Protein AF-A0A832V0C2-F1 (afdb_monomer)

Radius of gyration: 22.29 Å; Cα contacts (8 Å, |Δi|>4): 57; chains: 1; bounding box: 31×49×46 Å

Foldseek 3Di:
DPDDCPVVVVVVVPDDDDDDDDDDPPPPPPPPVFAEDACDPQFPGHDPSGPDYPVPGHHDD

Sequence (61 aa):
MHPRPFLLLLAVLMIPLAGCLNDDETNNTEEKELVKGCMDMDATNYDSTAEIDDGSCEYPP

Structure (mmCIF, N/CA/C/O backbone):
data_AF-A0A832V0C2-F1
#
_entry.id   AF-A0A832V0C2-F1
#
loop_
_atom_site.group_PDB
_atom_site.id
_atom_site.type_symbol
_atom_site.label_atom_id
_atom_site.label_alt_id
_atom_site.label_comp_id
_atom_site.label_asym_id
_atom_site.label_entity_id
_atom_site.label_seq_id
_atom_site.pdbx_PDB_ins_code
_atom_site.Cartn_x
_atom_site.Cartn_y
_atom_site.Cartn_z
_atom_site.occupancy
_atom_site.B_iso_or_equiv
_atom_site.auth_seq_id
_atom_site.auth_comp_id
_atom_site.auth_asym_id
_atom_site.auth_atom_id
_atom_site.pdbx_PDB_model_num
ATOM 1 N N . MET A 1 1 ? -3.611 -30.514 -3.957 1.00 40.88 1 MET A N 1
ATOM 2 C CA . MET A 1 1 ? -3.515 -31.253 -5.234 1.00 40.88 1 MET A CA 1
ATOM 3 C C . MET A 1 1 ? -2.446 -30.601 -6.106 1.00 40.88 1 MET A C 1
ATOM 5 O O . MET A 1 1 ? -2.710 -29.557 -6.671 1.00 40.88 1 MET A O 1
ATOM 9 N N . HIS A 1 2 ? -1.251 -31.187 -6.171 1.00 43.78 2 HIS A N 1
ATOM 10 C CA . HIS A 1 2 ? -0.231 -30.935 -7.201 1.00 43.78 2 HIS A CA 1
ATOM 11 C C . HIS A 1 2 ? -0.022 -32.291 -7.911 1.00 43.78 2 HIS A C 1
ATOM 13 O O . HIS A 1 2 ? 0.111 -33.297 -7.200 1.00 43.78 2 HIS A O 1
ATOM 19 N N . PRO A 1 3 ? -0.116 -32.396 -9.251 1.00 46.53 3 PRO A N 1
ATOM 20 C CA . PRO A 1 3 ? -0.162 -33.685 -9.941 1.00 46.53 3 PRO A CA 1
ATOM 21 C C . PRO A 1 3 ? 1.201 -34.392 -9.897 1.00 46.53 3 PRO A C 1
ATOM 23 O O . PRO A 1 3 ? 2.255 -33.772 -9.970 1.00 46.53 3 PRO A O 1
ATOM 26 N N . ARG A 1 4 ? 1.158 -35.713 -9.697 1.00 51.34 4 ARG A N 1
ATOM 27 C CA . ARG A 1 4 ? 2.292 -36.558 -9.297 1.00 51.34 4 ARG A CA 1
ATOM 28 C C . ARG A 1 4 ? 3.326 -36.778 -10.424 1.00 51.34 4 ARG A C 1
ATOM 30 O O . ARG A 1 4 ? 2.936 -36.968 -11.573 1.00 51.34 4 ARG A O 1
ATOM 37 N N . PRO A 1 5 ? 4.624 -36.896 -10.077 1.00 54.44 5 PRO A N 1
ATOM 38 C CA . PRO A 1 5 ? 5.795 -36.842 -10.972 1.00 54.44 5 PRO A CA 1
ATOM 39 C C . PRO A 1 5 ? 5.990 -38.056 -11.899 1.00 54.44 5 PRO A C 1
ATOM 41 O O . PRO A 1 5 ? 6.985 -38.144 -12.611 1.00 54.44 5 PRO A O 1
ATOM 44 N N . PHE A 1 6 ? 5.066 -39.017 -11.904 1.00 53.88 6 PHE A N 1
ATOM 45 C CA . PHE A 1 6 ? 5.261 -40.278 -12.622 1.00 53.88 6 PHE A CA 1
ATOM 46 C C . PHE A 1 6 ? 5.088 -40.140 -14.143 1.00 53.88 6 PHE A C 1
ATOM 48 O O . PHE A 1 6 ? 5.701 -40.881 -14.904 1.00 53.88 6 PHE A O 1
ATOM 55 N N . LEU A 1 7 ? 4.305 -39.157 -14.601 1.00 51.94 7 LEU A N 1
ATOM 56 C CA . LEU A 1 7 ? 4.115 -38.893 -16.032 1.00 51.94 7 LEU A CA 1
ATOM 57 C C . LEU A 1 7 ? 5.317 -38.158 -16.662 1.00 51.94 7 LEU A C 1
ATOM 59 O O . LEU A 1 7 ? 5.540 -38.264 -17.864 1.00 51.94 7 LEU A O 1
ATOM 63 N N . LEU A 1 8 ? 6.109 -37.454 -15.842 1.00 51.16 8 LEU A N 1
ATOM 64 C CA . LEU A 1 8 ? 7.316 -36.734 -16.266 1.00 51.16 8 LEU A CA 1
ATOM 65 C C . LEU A 1 8 ? 8.461 -37.690 -16.633 1.00 51.16 8 LEU A C 1
ATOM 67 O O . LEU A 1 8 ? 9.261 -37.367 -17.501 1.00 51.16 8 LEU A O 1
ATOM 71 N N . LEU A 1 9 ? 8.499 -38.896 -16.049 1.00 53.91 9 LEU A N 1
ATOM 72 C CA . LEU A 1 9 ? 9.520 -39.915 -16.338 1.00 53.91 9 LEU A CA 1
ATOM 73 C C . LEU A 1 9 ? 9.508 -40.401 -17.797 1.00 53.91 9 LEU A C 1
ATOM 75 O O . LEU A 1 9 ? 10.554 -40.772 -18.321 1.00 53.91 9 LEU A O 1
ATOM 79 N N . LEU A 1 10 ? 8.351 -40.389 -18.467 1.00 54.88 10 LEU A N 1
ATOM 80 C CA . LEU A 1 10 ? 8.235 -40.842 -19.859 1.00 54.88 10 LEU A CA 1
ATOM 81 C C . LEU A 1 10 ? 8.654 -39.769 -20.876 1.00 54.88 10 LEU A C 1
ATOM 83 O O . LEU A 1 10 ? 9.044 -40.111 -21.989 1.00 54.88 10 LEU A O 1
ATOM 87 N N . ALA A 1 11 ? 8.614 -38.487 -20.501 1.00 57.56 11 ALA A N 1
ATOM 88 C CA . ALA A 1 11 ? 8.937 -37.377 -21.400 1.00 57.56 11 ALA A C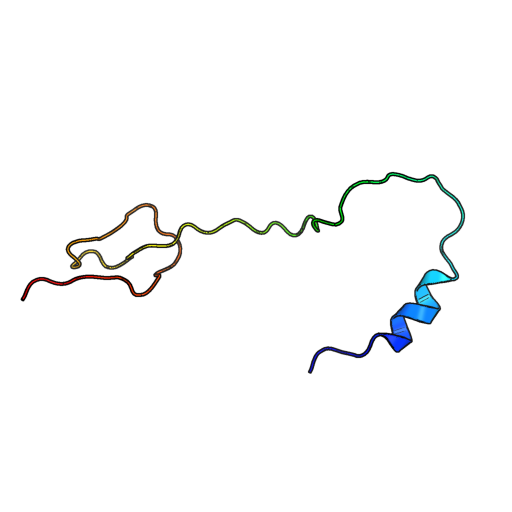A 1
ATOM 89 C C . ALA A 1 11 ? 10.453 -37.148 -21.572 1.00 57.56 11 ALA A C 1
ATOM 91 O O . ALA A 1 11 ? 10.881 -36.589 -22.578 1.00 57.56 11 ALA A O 1
ATOM 92 N N . VAL A 1 12 ? 11.275 -37.617 -20.627 1.00 60.28 12 VAL A N 1
ATOM 93 C CA . VAL A 1 12 ? 12.736 -37.395 -20.609 1.00 60.28 12 VAL A CA 1
ATOM 94 C C . VAL A 1 12 ? 13.497 -38.352 -21.547 1.00 60.28 12 VAL A C 1
ATOM 96 O O . VAL A 1 12 ? 14.639 -38.093 -21.910 1.00 60.28 12 VAL A O 1
ATOM 99 N N . LEU A 1 13 ? 12.868 -39.438 -22.012 1.00 63.25 13 LEU A N 1
ATOM 100 C CA . LEU A 1 13 ? 13.503 -40.458 -22.864 1.00 63.25 13 LEU A CA 1
ATOM 101 C C . LEU A 1 13 ? 13.656 -40.054 -24.34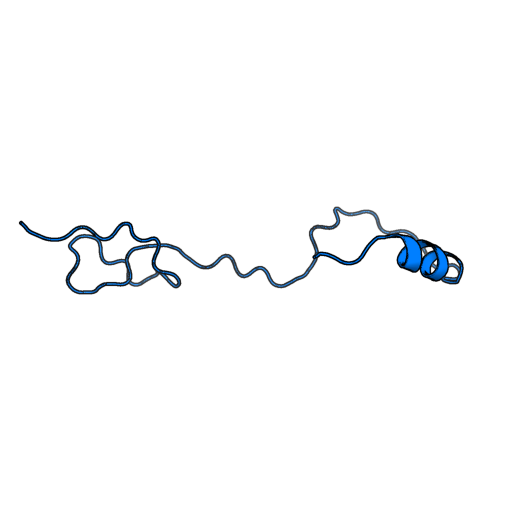8 1.00 63.25 13 LEU A C 1
ATOM 103 O O . LEU A 1 13 ? 14.309 -40.775 -25.097 1.00 63.25 13 LEU A O 1
ATOM 107 N N . MET A 1 14 ? 13.071 -38.930 -24.783 1.00 67.50 14 MET A N 1
ATOM 108 C CA . MET A 1 14 ? 12.935 -38.583 -26.211 1.00 67.50 14 MET A CA 1
ATOM 109 C C . MET A 1 14 ? 13.620 -37.273 -26.636 1.00 67.50 14 MET A C 1
ATOM 111 O O . MET A 1 14 ? 13.321 -36.778 -27.719 1.00 67.50 14 MET A O 1
ATOM 115 N N . ILE A 1 15 ? 14.534 -36.699 -25.847 1.00 69.88 15 ILE A N 1
ATOM 116 C CA . ILE A 1 15 ? 15.261 -35.476 -26.247 1.00 69.88 15 ILE A CA 1
ATOM 117 C C . ILE A 1 15 ? 16.641 -35.868 -26.816 1.00 69.88 15 ILE A C 1
ATOM 119 O O . ILE A 1 15 ? 17.523 -36.250 -26.044 1.00 69.88 15 ILE A O 1
ATOM 123 N N . PRO A 1 16 ? 16.860 -35.825 -28.150 1.00 52.69 16 PRO A N 1
ATOM 124 C CA . PRO A 1 16 ? 18.138 -36.183 -28.745 1.00 52.69 16 PRO A CA 1
ATOM 125 C C . PRO A 1 16 ? 19.115 -35.003 -28.674 1.00 52.69 16 PRO A C 1
ATOM 127 O O . PRO A 1 16 ? 18.821 -33.903 -29.125 1.00 52.69 16 PRO A O 1
ATOM 130 N N . LEU A 1 17 ? 20.294 -35.288 -28.122 1.00 64.62 17 LEU A N 1
ATOM 131 C CA . LEU A 1 17 ? 21.600 -34.682 -28.397 1.00 64.62 17 LEU A CA 1
ATOM 132 C C . LEU A 1 17 ? 21.619 -33.226 -28.915 1.00 64.62 17 LEU A C 1
ATOM 134 O O . LEU A 1 17 ? 21.745 -32.992 -30.116 1.00 64.62 17 LEU A O 1
ATOM 138 N N . ALA A 1 18 ? 21.707 -32.266 -27.993 1.00 56.38 18 ALA A N 1
ATOM 139 C CA . ALA A 1 18 ? 22.549 -31.080 -28.162 1.00 56.38 18 ALA A CA 1
ATOM 140 C C . ALA A 1 18 ? 22.927 -30.486 -26.788 1.00 56.38 18 ALA A C 1
ATOM 142 O O . ALA A 1 18 ? 22.076 -29.943 -26.101 1.00 56.38 18 ALA A O 1
ATOM 143 N N . GLY A 1 19 ? 24.206 -30.635 -26.415 1.00 54.41 19 GLY A N 1
ATOM 144 C CA . GLY A 1 19 ? 25.041 -29.684 -25.656 1.00 54.41 19 GLY A CA 1
ATOM 145 C C . GLY A 1 19 ? 24.550 -29.064 -24.335 1.00 54.41 19 GLY A C 1
ATOM 146 O O . GLY A 1 19 ? 23.645 -28.244 -24.321 1.00 54.41 19 GLY A O 1
ATOM 147 N N . CYS A 1 20 ? 25.281 -29.350 -23.252 1.00 65.25 20 CYS A N 1
ATOM 148 C CA . CYS A 1 20 ? 25.193 -28.725 -21.929 1.00 65.25 20 CYS A CA 1
ATOM 149 C C . CYS A 1 20 ? 25.318 -27.185 -21.924 1.00 65.25 20 CYS A C 1
ATOM 151 O O . CYS A 1 20 ? 26.288 -26.655 -22.466 1.00 65.25 20 CYS A O 1
ATOM 153 N N . LEU A 1 21 ? 24.470 -26.512 -21.138 1.00 58.56 21 LEU A N 1
ATOM 154 C CA . LEU A 1 21 ? 24.877 -25.390 -20.287 1.00 58.56 21 LEU A CA 1
ATOM 155 C C . LEU A 1 21 ? 24.401 -25.678 -18.860 1.00 58.56 21 LEU A C 1
ATOM 157 O O . LEU A 1 21 ? 23.231 -25.974 -18.630 1.00 58.56 21 LEU A O 1
ATOM 161 N N . ASN A 1 22 ? 25.357 -25.647 -17.936 1.00 66.12 22 ASN A N 1
ATOM 162 C CA . ASN A 1 22 ? 25.093 -25.409 -16.526 1.00 66.12 22 ASN A CA 1
ATOM 163 C C . ASN A 1 22 ? 24.607 -23.966 -16.403 1.00 66.12 22 ASN A C 1
ATOM 165 O O . ASN A 1 22 ? 25.184 -23.118 -17.072 1.00 66.12 22 ASN A O 1
ATOM 169 N N . ASP A 1 23 ? 23.599 -23.724 -15.579 1.00 52.84 23 ASP A N 1
ATOM 170 C CA . ASP A 1 23 ? 23.519 -22.653 -14.583 1.00 52.84 23 ASP A CA 1
ATOM 171 C C . ASP A 1 23 ? 22.176 -22.849 -13.864 1.00 52.84 23 ASP A C 1
ATOM 173 O O . ASP A 1 23 ? 21.181 -23.190 -14.500 1.00 52.84 23 ASP A O 1
ATOM 177 N N . ASP A 1 24 ? 22.207 -22.753 -12.535 1.00 64.62 24 ASP A N 1
ATOM 178 C CA . ASP A 1 24 ? 21.084 -22.718 -11.592 1.00 64.62 24 ASP A CA 1
ATOM 179 C C . ASP A 1 24 ? 19.696 -22.556 -12.247 1.00 64.62 24 ASP A C 1
ATOM 181 O O . ASP A 1 24 ? 19.414 -21.525 -12.860 1.00 64.62 24 ASP A O 1
ATOM 185 N N . GLU A 1 25 ? 18.796 -23.536 -12.085 1.00 64.56 25 GLU A N 1
ATOM 186 C CA . GLU A 1 25 ? 17.384 -23.373 -12.458 1.00 64.56 25 GLU A CA 1
ATOM 187 C C . GLU A 1 25 ? 16.680 -22.403 -11.490 1.00 64.56 25 GLU A C 1
ATOM 189 O O . GLU A 1 25 ? 15.714 -22.745 -10.810 1.00 64.56 25 GLU 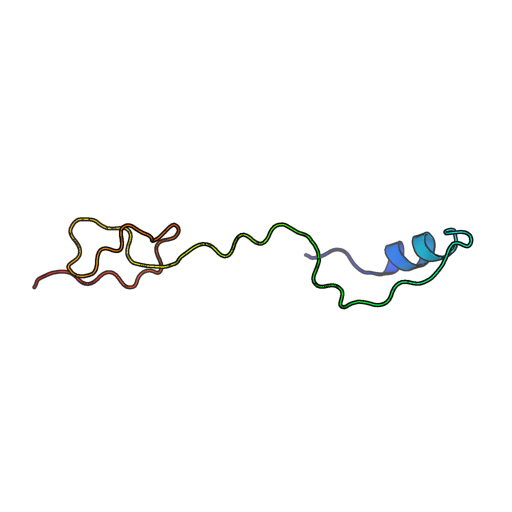A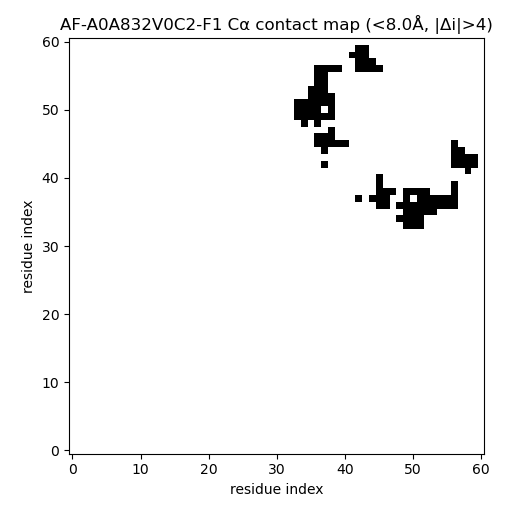 O 1
ATOM 194 N N . THR A 1 26 ? 17.109 -21.144 -11.455 1.00 60.25 26 THR A N 1
ATOM 195 C CA . THR A 1 26 ? 16.187 -20.048 -11.169 1.00 60.25 26 THR A CA 1
ATOM 196 C C . THR A 1 26 ? 15.432 -19.786 -12.462 1.00 60.25 26 THR A C 1
ATOM 198 O O . THR A 1 26 ? 15.777 -18.954 -13.296 1.00 60.25 26 THR A O 1
ATOM 201 N N . ASN A 1 27 ? 14.442 -20.654 -12.668 1.00 60.38 27 ASN A N 1
ATOM 202 C CA . ASN A 1 27 ? 13.282 -20.469 -13.519 1.00 60.38 27 ASN A CA 1
ATOM 203 C C . ASN A 1 27 ? 13.105 -18.997 -13.932 1.00 60.38 27 ASN A C 1
ATOM 205 O O . ASN A 1 27 ? 12.707 -18.172 -13.113 1.00 60.38 27 ASN A O 1
ATOM 209 N N . ASN A 1 28 ? 13.345 -18.687 -15.208 1.00 61.75 28 ASN A N 1
ATOM 210 C CA . ASN A 1 28 ? 12.835 -17.472 -15.844 1.00 61.75 28 AS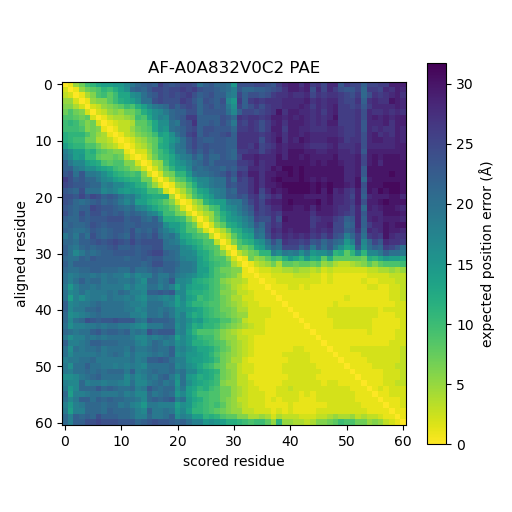N A CA 1
ATOM 211 C C . ASN A 1 28 ? 11.301 -17.580 -15.985 1.00 61.75 28 ASN A C 1
ATOM 213 O O . ASN A 1 28 ? 10.735 -17.616 -17.073 1.00 61.75 28 ASN A O 1
ATOM 217 N N . THR A 1 29 ? 10.617 -17.679 -14.853 1.00 59.28 29 THR A N 1
ATOM 218 C CA . THR A 1 29 ? 9.293 -17.108 -14.687 1.00 59.28 29 THR A CA 1
ATOM 219 C C . THR A 1 29 ? 9.597 -15.704 -14.219 1.00 59.28 29 THR A C 1
ATOM 221 O O . THR A 1 29 ? 10.372 -15.552 -13.282 1.00 59.28 29 THR A O 1
ATOM 224 N N . GLU A 1 30 ? 9.073 -14.691 -14.898 1.00 64.88 30 GLU A N 1
ATOM 225 C CA . GLU A 1 30 ? 9.181 -13.299 -14.468 1.00 64.88 30 GLU A CA 1
ATOM 226 C C . GLU A 1 30 ? 8.527 -13.148 -13.080 1.00 64.88 30 GLU A C 1
ATOM 228 O O . GLU A 1 30 ? 7.380 -12.730 -12.944 1.00 64.88 30 GLU A O 1
ATOM 233 N N . GLU A 1 31 ? 9.233 -13.543 -12.023 1.00 61.41 31 GLU A N 1
ATOM 234 C CA . GLU A 1 31 ? 8.912 -13.226 -10.644 1.00 61.41 31 GLU A CA 1
ATOM 235 C C . GLU A 1 31 ? 9.316 -11.771 -10.472 1.00 61.41 31 GLU A C 1
ATOM 237 O O . GLU A 1 31 ? 10.398 -11.435 -9.997 1.00 61.41 31 GLU A O 1
ATOM 242 N N . LYS A 1 32 ? 8.465 -10.877 -10.974 1.00 75.38 32 LYS A N 1
ATOM 243 C CA . LYS A 1 32 ? 8.546 -9.478 -10.596 1.00 75.38 32 LYS A CA 1
ATOM 244 C C . LYS A 1 32 ? 8.408 -9.449 -9.077 1.00 75.38 32 LYS A C 1
ATOM 246 O O . LYS A 1 32 ? 7.325 -9.718 -8.558 1.00 75.38 32 LYS A O 1
ATOM 251 N N . GLU A 1 33 ? 9.503 -9.159 -8.384 1.00 81.44 33 GLU A N 1
ATOM 252 C CA . GLU A 1 33 ? 9.473 -8.900 -6.952 1.00 81.44 33 GLU A CA 1
ATOM 253 C C . GLU A 1 33 ? 8.616 -7.648 -6.744 1.00 81.44 33 GLU A C 1
ATOM 255 O O . GLU A 1 33 ? 9.027 -6.532 -7.061 1.00 81.44 33 GLU A O 1
ATOM 260 N N . LEU A 1 34 ? 7.369 -7.858 -6.324 1.00 88.94 34 LEU A N 1
ATOM 261 C CA . LEU A 1 34 ? 6.426 -6.778 -6.075 1.00 88.94 34 LEU A CA 1
ATOM 262 C C . LEU A 1 34 ? 6.803 -6.098 -4.763 1.00 88.94 34 LEU A C 1
ATOM 264 O O . LEU A 1 34 ? 6.951 -6.765 -3.733 1.00 88.94 34 LEU A O 1
ATOM 268 N N . VAL A 1 35 ? 6.933 -4.774 -4.803 1.00 94.06 35 VAL A N 1
ATOM 269 C CA . VAL A 1 35 ? 7.248 -3.978 -3.613 1.00 94.06 35 VAL A CA 1
ATOM 270 C C . VAL A 1 35 ? 6.075 -4.068 -2.634 1.00 94.06 35 VAL A C 1
ATOM 272 O O . VAL A 1 35 ? 4.922 -3.862 -3.013 1.00 94.06 35 VAL A O 1
ATOM 275 N N . LYS A 1 36 ? 6.359 -4.408 -1.376 1.00 95.81 36 LYS A N 1
ATOM 276 C CA . LYS A 1 36 ? 5.363 -4.576 -0.310 1.00 95.81 36 LYS A CA 1
ATOM 277 C C . LYS A 1 36 ? 5.423 -3.410 0.670 1.00 95.81 36 LYS A C 1
ATOM 279 O O . LYS A 1 36 ? 6.517 -3.037 1.082 1.00 95.81 36 LYS A O 1
ATOM 284 N N . GLY A 1 37 ? 4.263 -2.894 1.057 1.00 97.06 37 GLY A N 1
ATOM 285 C CA . GLY A 1 37 ? 4.120 -1.814 2.034 1.00 97.06 37 GLY A CA 1
ATOM 286 C C . GLY A 1 37 ? 2.660 -1.384 2.172 1.00 97.06 37 GLY A C 1
ATOM 287 O O . GLY A 1 37 ? 1.798 -1.903 1.464 1.00 97.06 37 GLY A O 1
ATOM 288 N N . CYS A 1 38 ? 2.363 -0.436 3.062 1.00 98.38 38 CYS A N 1
ATOM 289 C CA . CYS A 1 38 ? 0.990 0.025 3.269 1.00 98.38 38 CYS A CA 1
ATOM 290 C C . CYS A 1 38 ? 0.468 0.808 2.051 1.00 98.38 38 CYS A C 1
ATOM 292 O O . CYS A 1 38 ? 1.020 1.847 1.688 1.00 98.38 38 CYS A O 1
ATOM 294 N N . MET A 1 39 ? -0.632 0.342 1.450 1.00 97.88 39 MET A N 1
ATOM 295 C CA . MET A 1 39 ? -1.267 1.002 0.297 1.00 97.88 39 MET A CA 1
ATOM 296 C C . MET A 1 39 ? -2.394 1.979 0.682 1.00 97.88 39 MET A C 1
ATOM 298 O O . MET A 1 39 ? -2.987 2.603 -0.201 1.00 97.88 39 MET A O 1
ATOM 302 N N . ASP A 1 40 ? -2.711 2.116 1.974 1.00 97.50 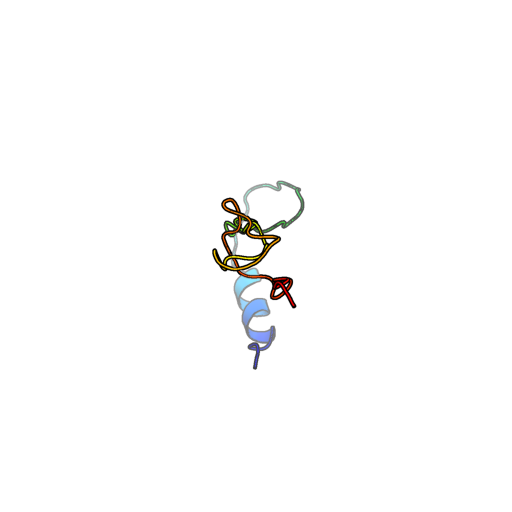40 ASP A N 1
ATOM 303 C CA . ASP A 1 40 ? -3.770 3.008 2.456 1.00 97.50 40 ASP A CA 1
ATOM 304 C C . ASP A 1 40 ? -3.254 4.446 2.627 1.00 97.50 40 ASP A C 1
ATOM 306 O O . ASP A 1 40 ? -2.310 4.691 3.375 1.00 97.50 40 ASP A O 1
ATOM 310 N N . MET A 1 41 ? -3.881 5.404 1.936 1.00 96.69 41 MET A N 1
ATOM 311 C CA . MET A 1 41 ? -3.492 6.820 1.959 1.00 96.69 41 MET A CA 1
ATOM 312 C C . MET A 1 41 ? -3.829 7.541 3.271 1.00 96.69 41 MET A C 1
ATOM 314 O O . MET A 1 41 ? -3.274 8.610 3.527 1.00 96.69 41 MET A O 1
ATOM 318 N N . ASP A 1 42 ? -4.724 6.975 4.083 1.00 96.25 42 ASP A N 1
ATOM 319 C CA . ASP A 1 42 ? -5.110 7.515 5.388 1.00 96.25 42 ASP A CA 1
ATOM 320 C C . ASP A 1 42 ? -4.211 6.979 6.524 1.00 96.25 42 ASP A C 1
ATOM 322 O O . ASP A 1 42 ? -4.290 7.450 7.664 1.00 96.25 42 ASP A O 1
ATOM 326 N N . ALA A 1 43 ? -3.328 6.017 6.225 1.00 97.62 43 ALA A N 1
ATOM 327 C CA . ALA A 1 43 ? -2.347 5.486 7.163 1.00 97.62 43 ALA A CA 1
ATOM 328 C C . ALA A 1 43 ? -1.131 6.415 7.317 1.00 97.62 43 ALA A C 1
ATOM 330 O O . ALA A 1 43 ? -0.655 7.052 6.374 1.00 97.62 43 ALA A O 1
ATOM 331 N N . THR A 1 44 ? -0.554 6.452 8.518 1.00 98.00 44 THR A N 1
ATOM 332 C CA . THR A 1 44 ? 0.633 7.264 8.829 1.00 98.00 44 THR A CA 1
ATOM 333 C C . THR A 1 44 ? 1.906 6.764 8.149 1.00 98.00 44 THR A C 1
ATOM 335 O O . THR A 1 44 ? 2.882 7.505 8.047 1.00 98.00 44 THR A O 1
ATOM 338 N N . ASN A 1 45 ? 1.901 5.515 7.689 1.00 97.50 45 ASN A N 1
ATOM 339 C CA . ASN A 1 45 ? 3.006 4.827 7.029 1.00 97.50 45 ASN A CA 1
ATOM 340 C C . ASN A 1 45 ? 2.677 4.437 5.574 1.00 97.50 45 ASN A C 1
ATOM 342 O O . ASN A 1 45 ? 3.223 3.453 5.080 1.00 97.50 45 ASN A O 1
ATOM 346 N N . TYR A 1 46 ? 1.809 5.197 4.894 1.00 97.50 46 TYR A N 1
ATOM 347 C CA . TYR A 1 46 ? 1.532 5.024 3.464 1.00 97.50 46 TYR A CA 1
ATOM 348 C C . TYR A 1 46 ? 2.823 4.982 2.626 1.00 97.50 46 TYR A C 1
ATOM 350 O O . TYR A 1 46 ? 3.637 5.911 2.675 1.00 97.50 46 TYR A O 1
ATOM 358 N N . ASP A 1 47 ? 2.976 3.940 1.808 1.00 97.62 47 ASP A N 1
ATOM 359 C CA . ASP A 1 47 ? 4.084 3.766 0.874 1.00 97.62 47 ASP A CA 1
ATOM 360 C C . ASP A 1 47 ? 3.583 3.814 -0.574 1.00 97.62 47 ASP A C 1
ATOM 362 O O . ASP A 1 47 ? 3.026 2.860 -1.112 1.00 97.62 47 ASP A O 1
ATOM 366 N N . SER A 1 48 ? 3.849 4.934 -1.248 1.00 97.19 48 SER A N 1
ATOM 367 C CA . SER A 1 48 ? 3.485 5.126 -2.659 1.00 97.19 48 SER A CA 1
ATOM 368 C C . SER A 1 48 ? 4.207 4.201 -3.647 1.00 97.19 48 SER A C 1
ATOM 370 O O . SER A 1 48 ? 3.831 4.160 -4.818 1.00 97.19 48 SER A O 1
ATOM 372 N N . THR A 1 49 ? 5.267 3.513 -3.214 1.00 96.56 49 THR A N 1
ATOM 373 C CA . THR A 1 49 ? 5.994 2.532 -4.027 1.00 96.56 49 THR A CA 1
ATOM 374 C C . THR A 1 49 ? 5.466 1.113 -3.840 1.00 96.56 49 THR A C 1
ATOM 376 O O . THR A 1 49 ? 5.815 0.247 -4.640 1.00 96.56 49 THR A O 1
ATOM 379 N N . ALA A 1 50 ? 4.601 0.884 -2.844 1.00 96.50 50 ALA A N 1
ATOM 380 C CA . ALA A 1 50 ? 3.992 -0.410 -2.595 1.00 96.50 50 ALA A CA 1
ATOM 381 C C . ALA A 1 50 ? 3.051 -0.813 -3.738 1.00 96.50 50 ALA A C 1
ATOM 383 O O . ALA A 1 50 ? 2.137 -0.089 -4.136 1.00 96.50 50 ALA A O 1
ATOM 384 N N . GLU A 1 51 ? 3.276 -2.014 -4.251 1.00 95.56 51 GLU A N 1
ATOM 385 C CA . GLU A 1 51 ? 2.471 -2.663 -5.282 1.00 95.56 51 GLU A CA 1
ATOM 386 C C . GLU A 1 51 ? 1.514 -3.702 -4.682 1.00 95.56 51 GLU A C 1
ATOM 388 O O . GLU A 1 51 ? 0.529 -4.079 -5.318 1.00 95.56 51 GLU A O 1
ATOM 393 N N . ILE A 1 52 ? 1.810 -4.168 -3.464 1.00 95.69 52 ILE A N 1
ATOM 394 C CA . ILE A 1 52 ? 0.979 -5.067 -2.665 1.00 95.69 52 ILE A CA 1
ATOM 395 C C . ILE A 1 52 ? 0.917 -4.546 -1.229 1.00 95.69 52 ILE A C 1
ATOM 397 O O . ILE A 1 52 ? 1.958 -4.323 -0.608 1.00 95.69 52 ILE A O 1
ATOM 401 N N . ASP A 1 53 ? -0.301 -4.462 -0.691 1.00 96.38 53 ASP A N 1
ATOM 402 C CA . ASP A 1 53 ? -0.533 -4.206 0.728 1.00 96.38 53 ASP A CA 1
ATOM 403 C C . ASP A 1 53 ? -0.011 -5.372 1.575 1.00 96.38 53 ASP A C 1
ATOM 405 O O . ASP A 1 53 ? -0.395 -6.532 1.388 1.00 96.38 53 ASP A O 1
ATOM 409 N N . ASP A 1 54 ? 0.884 -5.062 2.505 1.00 97.00 54 ASP A N 1
ATOM 410 C CA . ASP A 1 54 ? 1.481 -6.033 3.417 1.00 97.00 54 ASP A CA 1
ATOM 411 C C . ASP A 1 54 ? 0.745 -6.143 4.760 1.00 97.00 54 ASP A C 1
ATOM 413 O O . ASP A 1 54 ? 1.113 -6.972 5.596 1.00 97.00 54 ASP A O 1
ATOM 417 N N . GLY A 1 55 ? -0.312 -5.348 4.959 1.00 96.62 55 GLY A N 1
ATOM 418 C CA . GLY A 1 55 ? -1.106 -5.332 6.183 1.00 96.62 55 GLY A CA 1
ATOM 419 C C . GLY A 1 55 ? -0.402 -4.665 7.367 1.00 96.62 55 GLY A C 1
ATOM 420 O O . GLY A 1 55 ? -0.827 -4.862 8.506 1.00 96.62 55 GLY A O 1
ATOM 421 N N . SER A 1 56 ? 0.663 -3.893 7.123 1.00 96.75 56 SER A N 1
ATOM 422 C CA . SER A 1 56 ? 1.407 -3.159 8.155 1.00 96.75 56 SER A CA 1
ATOM 423 C C . SER A 1 56 ? 0.883 -1.741 8.422 1.00 96.75 56 SER A C 1
ATOM 425 O O . SER A 1 56 ? 1.504 -1.007 9.187 1.00 96.75 56 SER A O 1
ATOM 427 N N . CYS A 1 57 ? -0.236 -1.329 7.816 1.00 98.06 57 CYS A N 1
ATOM 428 C CA . CYS A 1 57 ? -0.773 0.027 7.950 1.00 98.06 57 CYS A CA 1
ATOM 429 C C . CYS A 1 57 ? -1.015 0.441 9.414 1.00 98.06 57 CYS A C 1
ATOM 431 O O . CYS A 1 57 ? -1.722 -0.229 10.169 1.00 98.06 57 CYS A O 1
ATOM 433 N N . GLU A 1 58 ? -0.455 1.587 9.787 1.00 97.94 58 GLU A N 1
ATOM 434 C CA . GLU A 1 58 ? -0.594 2.225 11.091 1.00 97.94 58 GLU A CA 1
ATOM 435 C C . GLU A 1 58 ? -1.513 3.442 10.965 1.00 97.94 58 GLU A C 1
ATOM 437 O O . GLU A 1 58 ? -1.360 4.255 10.054 1.00 97.94 58 GLU A O 1
ATOM 442 N N . TYR A 1 59 ? -2.465 3.582 11.889 1.00 96.06 59 TYR A N 1
ATOM 443 C CA . TYR A 1 59 ? -3.436 4.675 11.880 1.00 96.06 59 TYR A CA 1
ATOM 444 C C . TYR A 1 59 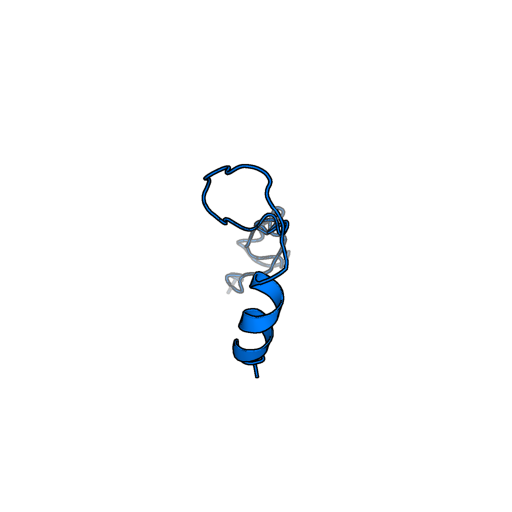? -3.288 5.563 13.118 1.00 96.06 59 TYR A C 1
ATOM 446 O O . TYR A 1 59 ? -2.890 5.072 14.182 1.00 96.06 59 TYR A O 1
ATOM 454 N N . PRO A 1 60 ? -3.634 6.860 13.011 1.00 90.81 60 PRO A N 1
ATOM 455 C CA . PRO A 1 60 ? -3.726 7.736 14.172 1.00 90.81 60 PRO A CA 1
ATOM 456 C C . PRO A 1 60 ? -4.722 7.188 15.217 1.00 90.81 60 PRO A C 1
ATOM 458 O O . PRO A 1 60 ? -5.677 6.506 14.837 1.00 90.81 60 PRO A O 1
ATOM 461 N N . PRO A 1 61 ? -4.514 7.479 16.516 1.00 85.38 61 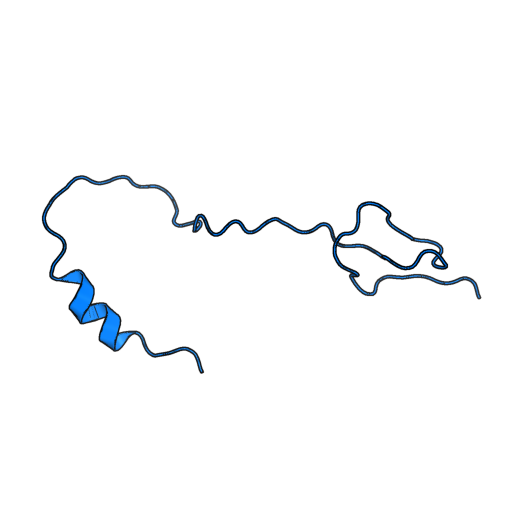PRO A N 1
ATOM 462 C CA . PRO A 1 61 ? -5.415 7.060 17.592 1.00 85.38 61 PRO A CA 1
ATOM 463 C C . PRO A 1 61 ? -6.798 7.722 17.539 1.00 85.38 61 PRO A C 1
ATOM 465 O O . PRO A 1 61 ? -6.911 8.853 17.008 1.00 85.38 61 PRO A O 1
#

pLDDT: mean 75.96, std 19.53, range [40.88, 98.38]

Secondary structure (DSSP, 8-state):
----TTTHHHHGG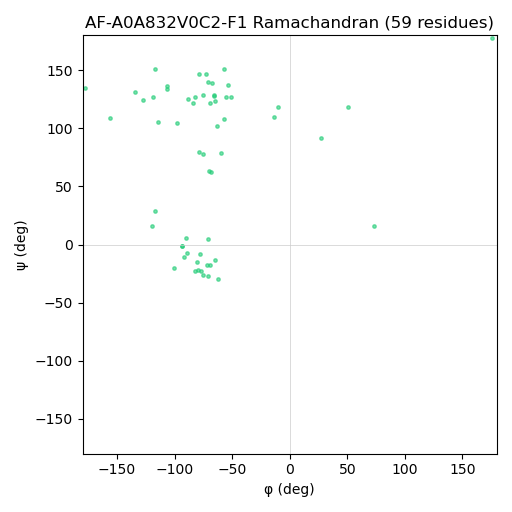G--------------S------EEB--TTSTTB-TT-SEE-S------

Solvent-accessible surface area (backbone atoms only — not comparable to full-atom values): 4315 Å² total; per-residue (Å²): 142,78,89,71,75,73,70,59,65,68,64,69,80,73,75,80,90,78,83,91,77,90,71,81,88,74,65,92,59,91,75,71,83,68,42,67,26,16,67,48,83,83,27,81,56,49,31,95,74,32,73,38,70,66,80,70,61,41,67,81,134

Mean predicted aligned error: 15.27 Å